Protein AF-A0A9D6F5F8-F1 (afdb_monomer_lite)

pLDDT: mean 72.12, std 18.31, range [39.22, 97.0]

Secondary structure (DSSP, 8-state):
----PPP-PPP-PPPS--PPPPPP-PPPPPP-------PPPPP------SSSHHHHHHHHHHHHHHHHHHHHHHHHHHHHHH---TTSSTTTTT-SEEEEE-TTT--EEEEE-HHHHS-SSTTS-----EEE-TTT--EEESSSSSSS--

Radius of gyration: 39.46 Å; chains: 1; bounding box: 65×54×98 Å

Sequence (150 aa):
MAEENPPVAAGVHPDPATAVKAEGMKTPPIPLEPAQVKSPPAPVIGDKKDAETKDTFRELIETVVFVVVLVLMLKTFLAEAFVIPTGSMATTLLGYHHKKVCEQCGRRNLINASEEAEPRNPNARQEVGRWQCENCQYVNEMFKGKGPPR

Foldseek 3Di:
DDDDDDDDDDDDDDDPDDDDDDDDDDDDDDDDDDDDDDDDDDDDDDDDDDPPVVVVVVVVVVVVVVVVVVVVVVVVVVVPVPPPVVPDCPVVVLADWDWDADPPPRDTDTGDFNCQVVPPDPVDRDGDQWDADPPPRDIDGPDDDDDDDD

Structure (mmCIF, N/CA/C/O backbone):
data_AF-A0A9D6F5F8-F1
#
_entry.id   AF-A0A9D6F5F8-F1
#
loop_
_atom_site.group_PDB
_atom_site.id
_atom_site.type_symbol
_atom_site.label_atom_id
_atom_site.label_alt_id
_atom_site.label_comp_id
_atom_site.label_asym_id
_atom_site.label_entity_id
_atom_site.label_seq_id
_atom_site.pdbx_PDB_ins_code
_atom_site.Cartn_x
_atom_site.Cartn_y
_atom_site.Cartn_z
_atom_site.occupancy
_atom_site.B_iso_or_equiv
_atom_site.auth_seq_id
_atom_site.auth_comp_id
_atom_site.auth_asym_id
_atom_site.auth_atom_id
_atom_site.pdbx_PDB_model_num
ATOM 1 N N . MET A 1 1 ? -17.067 28.740 14.042 1.00 44.69 1 MET A N 1
ATOM 2 C CA . MET A 1 1 ? -16.786 29.927 13.211 1.00 44.69 1 MET A CA 1
ATOM 3 C C . MET A 1 1 ? -16.593 29.397 11.811 1.00 44.69 1 MET A C 1
ATOM 5 O O . MET A 1 1 ? -15.840 28.445 11.658 1.00 44.69 1 MET A O 1
ATOM 9 N N . ALA A 1 2 ? -17.445 29.855 10.900 1.00 47.06 2 ALA A N 1
ATOM 10 C CA . ALA A 1 2 ? -17.680 29.257 9.596 1.00 47.06 2 ALA A CA 1
ATOM 11 C C . ALA A 1 2 ? -16.470 29.386 8.663 1.00 47.06 2 ALA A C 1
ATOM 13 O O . ALA A 1 2 ? -15.676 30.316 8.769 1.00 47.06 2 ALA A O 1
ATOM 14 N N . GLU A 1 3 ? -16.379 28.396 7.788 1.00 49.00 3 GLU A N 1
ATOM 15 C CA . GLU A 1 3 ? -15.440 28.238 6.691 1.00 49.00 3 GLU A CA 1
ATOM 16 C C . GLU A 1 3 ? -15.906 29.095 5.508 1.00 49.00 3 GLU A C 1
ATOM 18 O O . GLU A 1 3 ? -17.038 28.943 5.052 1.00 49.00 3 GLU A O 1
ATOM 23 N N . GLU A 1 4 ? -15.055 29.995 5.016 1.00 50.28 4 GLU A N 1
ATOM 24 C CA . GLU A 1 4 ? -15.300 30.734 3.775 1.00 50.28 4 GLU A CA 1
ATOM 25 C C . GLU A 1 4 ? -14.077 30.581 2.864 1.00 50.28 4 GLU A C 1
ATOM 27 O O . GLU A 1 4 ? -13.005 31.133 3.106 1.00 50.28 4 GLU A O 1
ATOM 32 N N . ASN A 1 5 ? -14.243 29.757 1.830 1.00 61.44 5 ASN A N 1
ATOM 33 C CA . ASN A 1 5 ? -13.284 29.528 0.755 1.00 61.44 5 ASN A CA 1
ATOM 34 C C . ASN A 1 5 ? -13.609 30.507 -0.397 1.00 61.44 5 ASN A C 1
ATOM 36 O O . ASN A 1 5 ? -14.787 30.625 -0.751 1.00 61.44 5 ASN A O 1
ATOM 40 N N . PRO A 1 6 ? -12.636 31.241 -0.971 1.00 65.56 6 PRO A N 1
ATOM 41 C CA . PRO A 1 6 ? -12.910 32.230 -2.014 1.00 65.56 6 PRO A CA 1
ATOM 42 C C . PRO A 1 6 ? -13.359 31.614 -3.359 1.00 65.56 6 PRO A C 1
ATOM 44 O O . PRO A 1 6 ? -13.054 30.459 -3.660 1.00 65.56 6 PRO A O 1
ATOM 47 N N . PRO A 1 7 ? -14.084 32.387 -4.194 1.00 55.91 7 PRO A N 1
ATOM 48 C CA . PRO A 1 7 ? -14.747 31.882 -5.393 1.00 55.91 7 PRO A CA 1
ATOM 49 C C . PRO A 1 7 ? -13.775 31.547 -6.533 1.00 55.91 7 PRO A C 1
ATOM 51 O O . PRO A 1 7 ? -12.938 32.354 -6.936 1.00 55.91 7 PRO A O 1
ATOM 54 N N . VAL A 1 8 ? -13.966 30.360 -7.108 1.00 54.34 8 VAL A N 1
ATOM 55 C CA . VAL A 1 8 ? -13.381 29.917 -8.380 1.00 54.34 8 VAL A CA 1
ATOM 56 C C . VAL A 1 8 ? -13.993 30.723 -9.530 1.00 54.34 8 VAL A C 1
ATOM 58 O O . VAL A 1 8 ? -15.186 30.613 -9.813 1.00 54.34 8 VAL A O 1
ATOM 61 N N . ALA A 1 9 ? -13.176 31.552 -10.182 1.00 44.34 9 ALA A N 1
ATOM 62 C CA . ALA A 1 9 ? -13.569 32.328 -11.352 1.00 44.34 9 ALA A CA 1
ATOM 63 C C . ALA A 1 9 ? -13.711 31.432 -12.595 1.00 44.34 9 ALA A C 1
ATOM 65 O O . ALA A 1 9 ? -12.853 30.601 -12.896 1.00 44.34 9 ALA A O 1
ATOM 66 N N . ALA A 1 10 ? -14.827 31.627 -13.297 1.00 46.28 10 ALA A N 1
ATOM 67 C CA . ALA A 1 10 ? -15.200 30.950 -14.528 1.00 46.28 10 ALA A CA 1
ATOM 68 C C . ALA A 1 10 ? -14.370 31.432 -15.734 1.00 46.28 10 ALA A C 1
ATOM 70 O O . ALA A 1 10 ? -13.718 32.473 -15.693 1.00 46.28 10 ALA A O 1
ATOM 71 N N . GLY A 1 11 ? -14.391 30.624 -16.795 1.00 41.00 11 GLY A N 1
ATOM 72 C CA . GLY A 1 11 ? -13.443 30.653 -17.904 1.00 41.00 11 GLY A CA 1
ATOM 73 C C . GLY A 1 11 ? -13.443 31.904 -18.783 1.00 41.00 11 GLY A C 1
ATOM 74 O O . GLY A 1 11 ? -14.427 32.628 -18.901 1.00 41.00 11 GLY A O 1
ATOM 75 N N . VAL A 1 12 ? -12.319 32.076 -19.478 1.00 46.44 12 VAL A N 1
ATOM 76 C CA . VAL A 1 12 ? -12.178 32.962 -20.634 1.00 46.44 12 VAL A CA 1
ATOM 77 C C . VAL A 1 12 ? -11.632 32.116 -21.783 1.00 46.44 12 VAL A C 1
ATOM 79 O O . VAL A 1 12 ? -10.487 31.669 -21.753 1.00 46.44 12 VAL A O 1
ATOM 82 N N . HIS A 1 13 ? -12.480 31.860 -22.776 1.00 50.88 13 HIS A N 1
ATOM 83 C CA . HIS A 1 13 ? -12.057 31.378 -24.088 1.00 50.88 13 HIS A CA 1
ATOM 84 C C . HIS A 1 13 ? -11.542 32.586 -24.891 1.00 50.88 13 HIS A C 1
ATOM 86 O O . HIS A 1 13 ? -12.219 33.612 -24.890 1.00 50.88 13 HIS A O 1
ATOM 92 N N . PRO A 1 14 ? -10.379 32.517 -25.561 1.00 51.91 14 PRO A N 1
ATOM 93 C CA . PRO A 1 14 ? -9.926 33.610 -26.417 1.00 51.91 14 PRO A CA 1
ATOM 94 C C . PRO A 1 14 ? -10.632 33.599 -27.785 1.00 51.91 14 PRO A C 1
ATOM 96 O O . PRO A 1 14 ? -10.671 32.573 -28.468 1.00 51.91 14 PRO A O 1
ATOM 99 N N . ASP A 1 15 ? -11.162 34.762 -28.174 1.00 47.41 15 ASP A N 1
ATOM 100 C CA . ASP A 1 15 ? -11.780 35.049 -29.474 1.00 47.41 15 ASP A CA 1
ATOM 101 C C . ASP A 1 15 ? -10.784 34.939 -30.654 1.00 47.41 15 ASP A C 1
ATOM 103 O O . ASP A 1 15 ? -9.642 35.404 -30.554 1.00 47.41 15 ASP A O 1
ATOM 107 N N . PRO A 1 16 ? -11.198 34.398 -31.818 1.00 48.75 16 PRO A N 1
ATOM 108 C CA . PRO A 1 16 ? -10.370 34.303 -33.016 1.00 48.75 16 PRO A CA 1
ATOM 109 C C . PRO A 1 16 ? -10.525 35.553 -33.897 1.00 48.75 16 PRO A C 1
ATOM 111 O O . PRO A 1 16 ? -11.192 35.516 -34.929 1.00 48.75 16 PRO A O 1
ATOM 114 N N . ALA A 1 17 ? -9.926 36.681 -33.514 1.00 51.03 17 ALA A N 1
ATOM 115 C CA . ALA A 1 17 ? -9.968 37.881 -34.356 1.00 51.03 17 ALA A CA 1
ATOM 116 C C . ALA A 1 17 ? -8.791 38.841 -34.132 1.00 51.03 17 ALA A C 1
ATOM 118 O O . ALA A 1 17 ? -8.993 40.017 -33.845 1.00 51.03 17 ALA A O 1
ATOM 119 N N . THR A 1 18 ? -7.556 38.379 -34.349 1.00 44.50 18 THR A N 1
ATOM 120 C CA . THR A 1 18 ? -6.441 39.313 -34.582 1.00 44.50 18 THR A CA 1
ATOM 121 C C . THR A 1 18 ? -5.524 38.787 -35.679 1.00 44.50 18 THR A C 1
ATOM 123 O O . THR A 1 18 ? -4.607 38.003 -35.450 1.00 44.50 18 THR A O 1
ATOM 126 N N . ALA A 1 19 ? -5.807 39.217 -36.908 1.00 46.69 19 ALA A N 1
ATOM 127 C CA . ALA A 1 19 ? -4.945 39.022 -38.062 1.00 46.69 19 ALA A CA 1
ATOM 128 C C . ALA A 1 19 ? -3.652 39.837 -37.885 1.00 46.69 19 ALA A C 1
ATOM 130 O O . ALA A 1 19 ? -3.689 41.066 -37.809 1.00 46.69 19 ALA A O 1
ATOM 131 N N . VAL A 1 20 ? -2.506 39.156 -37.828 1.00 49.66 20 VAL A N 1
ATOM 132 C CA . VAL A 1 20 ? -1.184 39.794 -37.843 1.00 49.66 20 VAL A CA 1
ATOM 133 C C . VAL A 1 20 ? -0.785 40.068 -39.294 1.00 49.66 20 VAL A C 1
ATOM 135 O O . VAL A 1 20 ? -0.771 39.177 -40.142 1.00 49.66 20 VAL A O 1
ATOM 138 N N . LYS A 1 21 ? -0.490 41.337 -39.570 1.00 39.22 21 LYS A N 1
ATOM 139 C CA . LYS A 1 21 ? -0.074 41.894 -40.859 1.00 39.22 21 LYS A CA 1
ATOM 140 C C . LYS A 1 21 ? 1.377 41.489 -41.158 1.00 39.22 21 LYS A C 1
ATOM 142 O O . LYS A 1 21 ? 2.258 41.726 -40.341 1.00 39.22 21 LYS A O 1
ATOM 147 N N . ALA A 1 22 ? 1.618 40.881 -42.319 1.00 46.25 22 ALA A N 1
ATOM 148 C CA . ALA A 1 22 ? 2.952 40.496 -42.777 1.00 46.25 22 ALA A CA 1
ATOM 149 C C . ALA A 1 22 ? 3.718 41.717 -43.314 1.00 46.25 22 ALA A C 1
ATOM 151 O O . ALA A 1 22 ? 3.315 42.321 -44.310 1.00 46.25 22 ALA A O 1
ATOM 152 N N . GLU A 1 23 ? 4.826 42.071 -42.666 1.00 45.62 23 GLU A N 1
ATOM 153 C CA . GLU A 1 23 ? 5.777 43.074 -43.151 1.00 45.62 23 GLU A CA 1
ATOM 154 C C . GLU A 1 23 ? 6.969 42.373 -43.821 1.00 45.62 23 GLU A C 1
ATOM 156 O O . GLU A 1 23 ? 7.507 41.386 -43.321 1.00 45.62 23 GLU A O 1
ATOM 161 N N . GLY A 1 24 ? 7.309 42.843 -45.023 1.00 42.31 24 GLY A N 1
ATOM 162 C CA . GLY A 1 24 ? 8.161 42.151 -45.986 1.00 42.31 24 GLY A CA 1
ATOM 163 C C . GLY A 1 24 ? 9.634 42.041 -45.590 1.00 42.31 24 GLY A C 1
ATOM 164 O O . GLY A 1 24 ? 10.293 43.025 -45.254 1.00 42.31 24 GLY A O 1
ATOM 165 N N . MET A 1 25 ? 10.170 40.831 -45.743 1.00 44.44 25 MET A N 1
ATOM 166 C CA . MET A 1 25 ? 11.593 40.525 -45.636 1.00 44.44 25 MET A CA 1
ATOM 167 C C . MET A 1 25 ? 12.291 40.883 -46.956 1.00 44.44 25 MET A C 1
ATOM 169 O O . MET A 1 25 ? 12.087 40.235 -47.983 1.00 44.44 25 MET A O 1
ATOM 173 N N . LYS A 1 26 ? 13.110 41.937 -46.953 1.00 51.78 26 LYS A N 1
ATOM 174 C CA . LYS A 1 26 ? 13.936 42.322 -48.107 1.00 51.78 26 LYS A CA 1
ATOM 175 C C . LYS A 1 26 ? 15.065 41.300 -48.279 1.00 51.78 26 LYS A C 1
ATOM 177 O O . LYS A 1 26 ? 15.857 41.093 -47.366 1.00 51.78 26 LYS A O 1
ATOM 182 N N . THR A 1 27 ? 15.127 40.659 -49.443 1.00 56.81 27 THR A N 1
ATOM 183 C CA . THR A 1 27 ? 16.175 39.690 -49.807 1.00 56.81 27 THR A CA 1
ATOM 184 C C . THR A 1 27 ? 17.421 40.432 -50.320 1.00 56.81 27 THR A C 1
ATOM 186 O O . THR A 1 27 ? 17.262 41.330 -51.148 1.00 56.81 27 THR A O 1
ATOM 189 N N . PRO A 1 28 ? 18.649 40.109 -49.876 1.00 63.44 28 PRO A N 1
ATOM 190 C CA . PRO A 1 28 ? 19.866 40.625 -50.505 1.00 63.44 28 PRO A CA 1
ATOM 191 C C . PRO A 1 28 ? 20.156 39.901 -51.839 1.00 63.44 28 PRO A C 1
ATOM 193 O O . PRO A 1 28 ? 19.826 38.721 -51.974 1.00 63.44 28 PRO A O 1
ATOM 196 N N . PRO A 1 29 ? 20.760 40.571 -52.840 1.00 62.44 29 PRO A N 1
ATOM 197 C CA . PRO A 1 29 ? 21.005 39.974 -54.149 1.00 62.44 29 PRO A CA 1
ATOM 198 C C . PRO A 1 29 ? 22.155 38.962 -54.086 1.00 62.44 29 PRO A C 1
ATOM 200 O O . PRO A 1 29 ? 23.213 39.240 -53.528 1.00 62.44 29 PRO A O 1
ATOM 203 N N . ILE A 1 30 ? 21.946 37.794 -54.691 1.00 61.69 30 ILE A N 1
ATOM 204 C CA . ILE A 1 30 ? 22.969 36.762 -54.894 1.00 61.69 30 ILE A CA 1
ATOM 205 C C . ILE A 1 30 ? 23.797 37.159 -56.130 1.00 61.69 30 ILE A C 1
ATOM 207 O O . ILE A 1 30 ? 23.209 37.312 -57.205 1.00 61.69 30 ILE A O 1
ATOM 211 N N . PRO A 1 31 ? 25.131 37.320 -56.040 1.00 51.34 31 PRO A N 1
ATOM 212 C CA . PRO A 1 31 ? 25.977 37.451 -57.223 1.00 51.34 31 PRO A CA 1
ATOM 213 C C . PRO A 1 31 ? 26.005 36.131 -58.009 1.00 51.34 31 PRO A C 1
ATOM 215 O O . PRO A 1 31 ? 26.412 35.092 -57.493 1.00 51.34 31 PRO A O 1
ATOM 218 N N . LEU A 1 32 ? 25.543 36.165 -59.259 1.00 60.78 32 LEU A N 1
ATOM 219 C CA . LEU A 1 32 ? 25.658 35.059 -60.209 1.00 60.78 32 LEU A CA 1
ATOM 220 C C . LEU A 1 32 ? 27.042 35.116 -60.873 1.00 60.78 32 LEU A C 1
ATOM 222 O O . LEU A 1 32 ? 27.210 35.768 -61.901 1.00 60.78 32 LEU A O 1
ATOM 226 N N . GLU A 1 33 ? 28.032 34.435 -60.298 1.00 57.75 33 GLU A N 1
ATOM 227 C CA . GLU A 1 33 ? 29.267 34.082 -61.012 1.00 57.75 33 GLU A CA 1
ATOM 228 C C . GLU A 1 33 ? 29.099 32.712 -61.698 1.00 57.75 33 GLU A C 1
ATOM 230 O O . GLU A 1 33 ? 28.681 31.748 -61.049 1.00 57.75 33 GLU A O 1
ATOM 235 N N . PRO A 1 34 ? 29.416 32.571 -63.000 1.00 50.44 34 PRO A N 1
ATOM 236 C CA . PRO A 1 34 ? 29.382 31.277 -63.667 1.00 50.44 34 PRO A CA 1
ATOM 237 C C . PRO A 1 34 ? 30.624 30.463 -63.280 1.00 50.44 34 PRO A C 1
ATOM 239 O O . PRO A 1 34 ? 31.719 30.669 -63.807 1.00 50.44 34 PRO A O 1
ATOM 242 N N . ALA A 1 35 ? 30.448 29.506 -62.367 1.00 51.25 35 ALA A N 1
ATOM 243 C CA . ALA A 1 35 ? 31.457 28.498 -62.070 1.00 51.25 35 ALA A CA 1
ATOM 244 C C . ALA A 1 35 ? 31.689 27.614 -63.308 1.00 51.25 35 ALA A C 1
ATOM 246 O O . ALA A 1 35 ? 30.825 26.862 -63.757 1.00 51.25 35 ALA A O 1
ATOM 247 N N . GLN A 1 36 ? 32.883 27.747 -63.874 1.00 54.88 36 GLN A N 1
ATOM 248 C CA . GLN A 1 36 ? 33.390 26.995 -65.012 1.00 54.88 36 GLN A CA 1
ATOM 249 C C . GLN A 1 36 ? 33.483 25.500 -64.659 1.00 54.88 36 GLN A C 1
ATOM 251 O O . GLN A 1 36 ? 34.235 25.112 -63.764 1.00 54.88 36 GLN A O 1
ATOM 256 N N . VAL A 1 37 ? 32.747 24.653 -65.381 1.00 45.94 37 VAL A N 1
ATOM 257 C CA . VAL A 1 37 ? 32.831 23.190 -65.270 1.00 45.94 37 VAL A CA 1
ATOM 258 C C . VAL A 1 37 ? 34.128 22.720 -65.933 1.00 45.94 37 VAL A C 1
ATOM 260 O O . VAL A 1 37 ? 34.232 22.689 -67.157 1.00 45.94 37 VAL A O 1
ATOM 263 N N . LYS A 1 38 ? 35.127 22.340 -65.132 1.00 50.62 38 LYS A N 1
ATOM 264 C CA . LYS A 1 38 ? 36.248 21.510 -65.597 1.00 50.62 38 LYS A CA 1
ATOM 265 C C . LYS A 1 38 ? 35.897 20.050 -65.326 1.00 50.62 38 LYS A C 1
ATOM 267 O O . LYS A 1 38 ? 35.755 19.650 -64.175 1.00 50.62 38 LYS A O 1
ATOM 272 N N . SER A 1 39 ? 35.724 19.278 -66.394 1.00 56.56 39 SER A N 1
ATOM 273 C CA . SER A 1 39 ? 35.429 17.843 -66.346 1.00 56.56 39 SER A CA 1
ATOM 274 C C . SER A 1 39 ? 36.540 17.049 -65.629 1.00 56.56 39 SER A C 1
ATOM 276 O O . SER A 1 39 ? 37.716 17.357 -65.841 1.00 56.56 39 SER A O 1
ATOM 278 N N . PRO A 1 40 ? 36.220 16.009 -64.833 1.00 66.62 40 PRO A N 1
ATOM 279 C CA . PRO A 1 40 ? 37.222 15.113 -64.248 1.00 66.62 40 PRO A CA 1
ATOM 280 C C . PRO A 1 40 ? 37.766 14.100 -65.276 1.00 66.62 40 PRO A C 1
ATOM 282 O O . PRO A 1 40 ? 37.004 13.660 -66.142 1.00 66.62 40 PRO A O 1
ATOM 285 N N . PRO A 1 41 ? 39.038 13.661 -65.182 1.00 56.50 41 PRO A N 1
ATOM 286 C CA . PRO A 1 41 ? 39.520 12.506 -65.932 1.00 56.50 41 PRO A CA 1
ATOM 287 C C . PRO A 1 41 ? 38.978 11.193 -65.335 1.00 56.50 41 PRO A C 1
ATOM 289 O O . PRO A 1 41 ? 38.780 11.071 -64.127 1.00 56.50 41 PRO A O 1
ATOM 292 N N . ALA A 1 42 ? 38.722 10.223 -66.215 1.00 63.94 42 ALA A N 1
ATOM 293 C CA . ALA A 1 42 ? 38.136 8.914 -65.922 1.00 63.94 42 ALA A CA 1
ATOM 294 C C . ALA A 1 42 ? 38.965 8.063 -64.929 1.00 63.94 42 ALA A C 1
ATOM 296 O O . ALA A 1 42 ? 40.192 8.185 -64.896 1.00 63.94 42 ALA A O 1
ATOM 297 N N . PRO A 1 43 ? 38.329 7.158 -64.155 1.00 59.97 43 PRO A N 1
ATOM 298 C CA . PRO A 1 43 ? 39.030 6.288 -63.221 1.00 59.97 43 PRO A CA 1
ATOM 299 C C . PRO A 1 43 ? 39.696 5.116 -63.956 1.00 59.97 43 PRO A C 1
ATOM 301 O O . PRO A 1 43 ? 39.051 4.372 -64.694 1.00 59.97 43 PRO A O 1
ATOM 304 N N . VAL A 1 44 ? 40.993 4.928 -63.717 1.00 55.03 44 VAL A N 1
ATOM 305 C CA . VAL A 1 44 ? 41.707 3.682 -64.021 1.00 55.03 44 VAL A CA 1
ATOM 306 C C . VAL A 1 44 ? 41.308 2.626 -62.990 1.00 55.03 44 VAL A C 1
ATOM 308 O O . VAL A 1 44 ? 41.571 2.776 -61.799 1.00 55.03 44 VAL A O 1
ATOM 311 N N . ILE A 1 45 ? 40.645 1.569 -63.460 1.00 56.91 45 ILE A N 1
ATOM 312 C CA . ILE A 1 45 ? 40.269 0.399 -62.663 1.00 56.91 45 ILE A CA 1
ATOM 313 C C . ILE A 1 45 ? 41.527 -0.448 -62.450 1.00 56.91 45 ILE A C 1
ATOM 315 O O . ILE A 1 45 ? 42.109 -0.955 -63.407 1.00 56.91 45 ILE A O 1
ATOM 319 N N . GLY A 1 46 ? 41.948 -0.574 -61.193 1.00 51.41 46 GLY A N 1
ATOM 320 C CA . GLY A 1 46 ? 42.957 -1.530 -60.752 1.00 51.41 46 GLY A CA 1
ATOM 321 C C . GLY A 1 46 ? 42.327 -2.529 -59.788 1.00 51.41 46 GLY A C 1
ATOM 322 O O . GLY A 1 46 ? 41.943 -2.163 -58.680 1.00 51.41 46 GLY A O 1
ATOM 323 N N . ASP A 1 47 ? 42.224 -3.786 -60.213 1.00 57.69 47 ASP A N 1
ATOM 324 C CA . ASP A 1 47 ? 41.798 -4.918 -59.394 1.00 57.69 47 ASP A CA 1
ATOM 325 C C . ASP A 1 47 ? 42.845 -5.271 -58.327 1.00 57.69 47 ASP A C 1
ATOM 327 O O . ASP A 1 47 ? 43.942 -5.720 -58.663 1.00 57.69 47 ASP A O 1
ATOM 331 N N . LYS A 1 48 ? 42.479 -5.136 -57.042 1.00 54.50 48 LYS A N 1
ATOM 332 C CA . LYS A 1 48 ? 43.018 -5.916 -55.907 1.00 54.50 48 LYS A CA 1
ATOM 333 C C . LYS A 1 48 ? 41.929 -6.140 -54.841 1.00 54.50 48 LYS A C 1
ATOM 335 O O . LYS A 1 48 ? 41.829 -5.408 -53.865 1.00 54.50 48 LYS A O 1
ATOM 340 N N . LYS A 1 49 ? 41.114 -7.173 -55.049 1.00 58.12 49 LYS A N 1
ATOM 341 C CA . LYS A 1 49 ? 40.340 -7.917 -54.030 1.00 58.12 49 LYS A CA 1
ATOM 342 C C . LYS A 1 49 ? 41.332 -8.895 -53.352 1.00 58.12 49 LYS A C 1
ATOM 344 O O . LYS A 1 49 ? 42.197 -9.407 -54.049 1.00 58.12 49 LYS A O 1
ATOM 349 N N . ASP A 1 50 ? 41.461 -9.105 -52.036 1.00 57.03 50 ASP A N 1
ATOM 350 C CA . ASP A 1 50 ? 40.463 -9.487 -51.020 1.00 57.03 50 ASP A CA 1
ATOM 351 C C . ASP A 1 50 ? 40.969 -9.277 -49.557 1.00 57.03 50 ASP A C 1
ATOM 353 O O . ASP A 1 50 ? 40.548 -9.983 -48.637 1.00 57.03 50 ASP A O 1
ATOM 357 N N . ALA A 1 51 ? 41.914 -8.363 -49.301 1.00 57.22 51 ALA A N 1
ATOM 358 C CA . ALA A 1 51 ? 42.537 -8.229 -47.969 1.00 57.22 51 ALA A CA 1
ATOM 359 C C . ALA A 1 51 ? 41.890 -7.175 -47.047 1.00 57.22 51 ALA A C 1
ATOM 361 O O . ALA A 1 51 ? 41.996 -7.298 -45.836 1.00 57.22 51 ALA A O 1
ATOM 362 N N . GLU A 1 52 ? 41.183 -6.182 -47.590 1.00 60.66 52 GLU A N 1
ATOM 363 C CA . GLU A 1 52 ? 40.699 -5.022 -46.816 1.00 60.66 52 GLU A CA 1
ATOM 364 C C . GLU A 1 52 ? 39.310 -5.248 -46.181 1.00 60.66 52 GLU A C 1
ATOM 366 O O . GLU A 1 52 ? 38.999 -4.731 -45.114 1.00 60.66 52 GLU A O 1
ATOM 371 N N . THR A 1 53 ? 38.467 -6.097 -46.782 1.00 62.78 53 THR A N 1
ATOM 372 C CA . THR A 1 53 ? 37.063 -6.272 -46.356 1.00 62.78 53 THR A CA 1
ATOM 373 C C . THR A 1 53 ? 36.901 -7.086 -45.065 1.00 62.78 53 THR A C 1
ATOM 375 O O . THR A 1 53 ? 35.917 -6.915 -44.346 1.00 62.78 53 THR A O 1
ATOM 378 N N . LYS A 1 54 ? 37.843 -7.991 -44.755 1.00 66.38 54 LYS A N 1
ATOM 379 C CA . LYS A 1 54 ? 37.769 -8.841 -43.550 1.00 66.38 54 LYS A CA 1
ATOM 380 C C . LYS A 1 54 ? 38.012 -8.044 -42.271 1.00 66.38 54 LYS A C 1
ATOM 382 O O . LYS A 1 54 ? 37.337 -8.303 -41.275 1.00 66.38 54 LYS A O 1
ATOM 387 N N . ASP A 1 55 ? 38.919 -7.072 -42.323 1.00 78.44 55 ASP A N 1
ATOM 388 C CA . ASP A 1 55 ? 39.236 -6.221 -41.177 1.00 78.44 55 ASP A CA 1
ATOM 389 C C . ASP A 1 55 ? 38.066 -5.280 -40.871 1.00 78.44 55 ASP A C 1
ATOM 391 O O . ASP A 1 55 ? 37.581 -5.264 -39.740 1.00 78.44 55 ASP A O 1
ATOM 395 N N . THR A 1 56 ? 37.469 -4.656 -41.894 1.00 85.12 56 THR A N 1
ATOM 396 C CA . THR A 1 56 ? 36.246 -3.848 -41.729 1.00 85.12 56 THR A CA 1
ATOM 397 C C . THR A 1 56 ? 35.077 -4.656 -41.156 1.00 85.12 56 THR A C 1
ATOM 399 O O . THR A 1 56 ? 34.318 -4.162 -40.324 1.00 85.12 56 THR A O 1
ATOM 402 N N . PHE A 1 57 ? 34.908 -5.917 -41.571 1.00 91.88 57 PHE A N 1
ATOM 403 C CA . PHE A 1 57 ? 33.831 -6.765 -41.054 1.00 91.88 57 PHE A CA 1
ATOM 404 C C . PHE A 1 57 ? 34.036 -7.131 -39.576 1.00 91.88 57 PHE A C 1
ATOM 406 O O . PHE A 1 57 ? 33.076 -7.156 -38.805 1.00 91.88 57 PHE A O 1
ATOM 413 N N . ARG A 1 58 ? 35.284 -7.379 -39.159 1.00 89.56 58 ARG A N 1
ATOM 414 C CA . ARG A 1 58 ? 35.626 -7.658 -37.759 1.00 89.56 58 ARG A CA 1
ATOM 415 C C . ARG A 1 58 ? 35.415 -6.432 -36.870 1.00 89.56 58 ARG A C 1
ATOM 417 O O . ARG A 1 58 ? 34.827 -6.570 -35.800 1.00 89.56 58 ARG A O 1
ATOM 424 N N . GLU A 1 59 ? 35.826 -5.256 -37.331 1.00 91.75 59 GLU A N 1
ATOM 425 C CA . GLU A 1 59 ? 35.610 -3.980 -36.637 1.00 91.75 59 GLU A CA 1
ATOM 426 C C . GLU A 1 59 ? 34.115 -3.649 -36.497 1.00 91.75 59 GLU A C 1
ATOM 428 O O . GLU A 1 59 ? 33.653 -3.207 -35.441 1.00 91.75 59 GLU A O 1
ATOM 433 N N . LEU A 1 60 ? 33.318 -3.927 -37.533 1.00 95.56 60 LEU A N 1
ATOM 434 C CA . LEU A 1 60 ? 31.866 -3.766 -37.477 1.00 95.56 60 LEU A CA 1
ATOM 435 C C . LEU A 1 60 ? 31.237 -4.706 -36.439 1.00 95.56 60 LEU A C 1
ATOM 437 O O . LEU A 1 60 ? 30.390 -4.287 -35.657 1.00 95.56 60 LEU A O 1
ATOM 441 N N . ILE A 1 61 ? 31.667 -5.968 -36.383 1.00 96.12 61 ILE A N 1
ATOM 442 C CA . ILE A 1 61 ? 31.176 -6.899 -35.360 1.00 96.12 61 ILE A CA 1
ATOM 443 C C . ILE A 1 61 ? 31.558 -6.414 -33.959 1.00 96.12 61 ILE A C 1
ATOM 445 O O . ILE A 1 61 ? 30.715 -6.427 -33.066 1.00 96.12 61 ILE A O 1
ATOM 449 N N . GLU A 1 62 ? 32.794 -5.964 -33.759 1.00 94.12 62 GLU A N 1
ATOM 450 C CA . GLU A 1 62 ? 33.268 -5.478 -32.462 1.00 94.12 62 GLU A CA 1
ATOM 451 C C . GLU A 1 62 ? 32.470 -4.258 -31.980 1.00 94.12 62 GLU A C 1
ATOM 453 O O . GLU A 1 62 ? 31.998 -4.232 -30.840 1.00 94.12 62 GLU A O 1
ATOM 458 N N . THR A 1 63 ? 32.225 -3.291 -32.867 1.00 96.19 63 THR A N 1
ATOM 459 C CA . THR A 1 63 ? 31.395 -2.118 -32.555 1.00 96.19 63 THR A CA 1
ATOM 460 C C . THR A 1 63 ? 29.942 -2.498 -32.267 1.00 96.19 63 THR A C 1
ATOM 462 O O . THR A 1 63 ? 29.369 -2.006 -31.294 1.00 96.19 63 THR A O 1
ATOM 465 N N . VAL A 1 64 ? 29.348 -3.420 -33.034 1.00 96.94 64 VAL A N 1
ATOM 466 C CA . VAL A 1 64 ? 27.991 -3.933 -32.775 1.00 96.94 64 VAL A CA 1
ATOM 467 C C . VAL A 1 64 ? 27.916 -4.619 -31.410 1.00 96.94 64 VAL A C 1
ATOM 469 O O . VAL A 1 64 ? 27.000 -4.336 -30.639 1.00 96.94 64 VAL A O 1
ATOM 472 N N . VAL A 1 65 ? 28.881 -5.481 -31.077 1.00 97.00 65 VAL A N 1
ATOM 473 C CA . VAL A 1 65 ? 28.935 -6.170 -29.779 1.00 97.00 65 VAL A CA 1
ATOM 474 C C . VAL A 1 65 ? 29.042 -5.161 -28.637 1.00 97.00 65 VAL A C 1
ATOM 476 O O . VAL A 1 65 ? 28.290 -5.262 -27.667 1.00 97.00 65 VAL A O 1
ATOM 479 N N . PHE A 1 66 ? 29.910 -4.154 -28.763 1.00 96.44 66 PHE A N 1
ATOM 480 C CA . PHE A 1 66 ? 30.066 -3.110 -27.751 1.00 96.44 66 PHE A CA 1
ATOM 481 C C . PHE A 1 66 ? 28.768 -2.321 -27.534 1.00 96.44 66 PHE A C 1
ATOM 483 O O . PHE A 1 66 ? 28.324 -2.154 -26.397 1.00 96.44 66 PHE A O 1
ATOM 490 N N . VAL A 1 67 ? 28.106 -1.905 -28.618 1.00 97.00 67 VAL A N 1
ATOM 491 C CA . VAL A 1 67 ? 26.820 -1.196 -28.550 1.00 97.00 67 VAL A CA 1
ATOM 492 C C . VAL A 1 67 ? 25.742 -2.067 -27.903 1.00 97.00 67 VAL A C 1
ATOM 494 O O . VAL A 1 67 ? 25.013 -1.583 -27.040 1.00 97.00 67 VAL A O 1
ATOM 497 N N . VAL A 1 68 ? 25.651 -3.352 -28.258 1.00 96.38 68 VAL A N 1
ATOM 498 C CA . VAL A 1 68 ? 24.670 -4.275 -27.665 1.00 96.38 68 VAL A CA 1
ATOM 499 C C . VAL A 1 68 ? 24.902 -4.435 -26.165 1.00 96.38 68 VAL A C 1
ATOM 501 O O . VAL A 1 68 ? 23.946 -4.326 -25.401 1.00 96.38 68 VAL A O 1
ATOM 504 N N . VAL A 1 69 ? 26.145 -4.636 -25.718 1.00 95.25 69 VAL A N 1
ATOM 505 C CA . VAL A 1 69 ? 26.465 -4.750 -24.285 1.00 95.25 69 VAL A CA 1
ATOM 506 C C . VAL A 1 69 ? 26.100 -3.465 -23.539 1.00 95.25 69 VAL A C 1
ATOM 508 O O . VAL A 1 69 ? 25.433 -3.539 -22.508 1.00 95.25 69 VAL A O 1
ATOM 511 N N . LEU A 1 70 ? 26.455 -2.291 -24.073 1.00 94.06 70 LEU A N 1
ATOM 512 C CA . LEU A 1 70 ? 26.093 -1.003 -23.470 1.00 94.06 70 LEU A CA 1
ATOM 513 C C . LEU A 1 70 ? 24.576 -0.810 -23.370 1.00 94.06 70 LEU A C 1
ATOM 515 O O . LEU A 1 70 ? 24.076 -0.393 -22.326 1.00 94.06 70 LEU A O 1
ATOM 519 N N . VAL A 1 71 ? 23.833 -1.139 -24.431 1.00 93.12 71 VAL A N 1
ATOM 520 C CA . VAL A 1 71 ? 22.366 -1.060 -24.440 1.00 93.12 71 VAL A CA 1
ATOM 521 C C . VAL A 1 71 ? 21.764 -2.040 -23.439 1.00 93.12 71 VAL A C 1
ATOM 523 O O . VAL A 1 71 ? 20.820 -1.673 -22.747 1.00 93.12 71 VAL A O 1
ATOM 526 N N . LEU A 1 72 ? 22.295 -3.260 -23.323 1.00 90.38 72 LEU A N 1
ATOM 527 C CA . LEU A 1 72 ? 21.820 -4.242 -22.350 1.00 90.38 72 LEU A CA 1
ATOM 528 C C . LEU A 1 72 ? 22.069 -3.778 -20.915 1.00 90.38 72 LEU A C 1
ATOM 530 O O . LEU A 1 72 ? 21.134 -3.827 -20.124 1.00 90.38 72 LEU A O 1
ATOM 534 N N . MET A 1 73 ? 23.260 -3.258 -20.599 1.00 89.00 73 MET A N 1
ATOM 535 C CA . MET A 1 73 ? 23.544 -2.703 -19.271 1.00 89.00 73 MET A CA 1
ATOM 536 C C . MET A 1 73 ? 22.645 -1.501 -18.963 1.00 89.00 73 MET A C 1
ATOM 538 O O . MET A 1 73 ? 22.019 -1.446 -17.908 1.00 89.00 73 MET A O 1
ATOM 542 N N . LEU A 1 74 ? 22.503 -0.555 -19.895 1.00 86.88 74 LEU A N 1
ATOM 543 C CA . LEU A 1 74 ? 21.599 0.581 -19.715 1.00 86.88 74 LEU A CA 1
ATOM 544 C C . LEU A 1 74 ? 20.146 0.117 -19.540 1.00 86.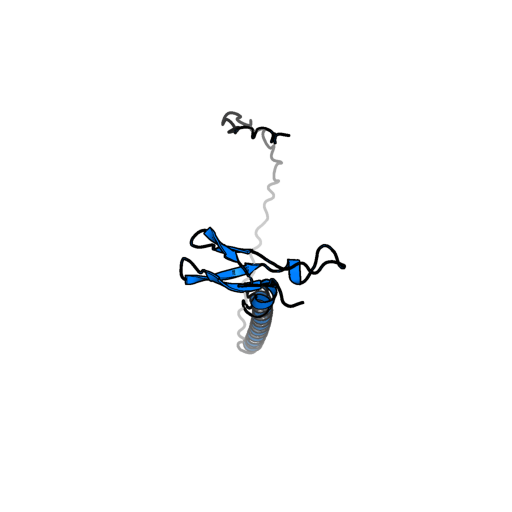88 74 LEU A C 1
ATOM 546 O O . LEU A 1 74 ? 19.439 0.622 -18.675 1.00 86.88 74 LEU A O 1
ATOM 550 N N . LYS A 1 75 ? 19.697 -0.870 -20.321 1.00 84.12 75 LYS A N 1
ATOM 551 C CA . LYS A 1 75 ? 18.341 -1.421 -20.238 1.00 84.12 75 LYS A CA 1
ATOM 552 C C . LYS A 1 75 ? 18.111 -2.168 -18.927 1.00 84.12 75 LYS A C 1
ATOM 554 O O . LYS A 1 75 ? 17.006 -2.068 -18.413 1.00 84.12 75 LYS A O 1
ATOM 559 N N . THR A 1 76 ? 19.102 -2.864 -18.366 1.00 78.38 76 THR A N 1
ATOM 560 C CA . THR A 1 76 ? 18.983 -3.469 -17.029 1.00 78.38 76 THR A CA 1
ATOM 561 C C . THR A 1 76 ? 18.910 -2.400 -15.946 1.00 78.38 76 THR A C 1
ATOM 563 O O . THR A 1 76 ? 18.028 -2.480 -15.100 1.00 78.38 76 THR A O 1
ATOM 566 N N . PHE A 1 77 ? 19.727 -1.344 -16.020 1.00 74.56 77 PHE A N 1
ATOM 567 C CA . PHE A 1 77 ? 19.654 -0.232 -15.062 1.00 74.56 77 PHE A CA 1
ATOM 568 C C . PHE A 1 77 ? 18.328 0.540 -15.155 1.00 74.56 77 PHE A C 1
ATOM 570 O O . PHE A 1 77 ? 17.748 0.905 -14.136 1.00 74.56 77 PHE A O 1
ATOM 577 N N . LEU A 1 78 ? 17.802 0.750 -16.365 1.00 74.19 78 LEU A N 1
ATOM 578 C CA . LEU A 1 78 ? 16.484 1.357 -16.563 1.00 74.19 78 LEU A CA 1
ATOM 579 C C . LEU A 1 78 ? 15.351 0.410 -16.138 1.00 74.19 78 LEU A C 1
ATOM 581 O O . LEU A 1 78 ? 14.373 0.859 -15.549 1.00 74.19 78 LEU A O 1
ATOM 585 N N . ALA A 1 79 ? 15.468 -0.896 -16.392 1.00 65.00 79 ALA A N 1
ATOM 586 C CA . ALA A 1 79 ? 14.473 -1.876 -15.966 1.00 65.00 79 ALA A CA 1
ATOM 587 C C . ALA A 1 79 ? 14.410 -1.996 -14.437 1.00 65.00 79 ALA A C 1
ATOM 589 O O . ALA A 1 79 ? 13.312 -2.076 -13.905 1.00 65.00 79 ALA A O 1
ATOM 590 N N . GLU A 1 80 ? 15.531 -1.926 -13.716 1.00 59.19 80 GLU A N 1
ATOM 591 C CA . GLU A 1 80 ? 15.527 -1.910 -12.244 1.00 59.19 80 GLU A CA 1
ATOM 592 C C . GLU A 1 80 ? 14.999 -0.591 -11.655 1.00 59.19 80 GLU A C 1
ATOM 594 O O . GLU A 1 80 ? 14.427 -0.591 -10.569 1.00 59.19 80 GLU A O 1
ATOM 599 N N . ALA A 1 81 ? 15.120 0.531 -12.372 1.00 61.72 81 ALA A N 1
ATOM 600 C CA . ALA A 1 81 ? 14.577 1.813 -11.918 1.00 61.72 81 ALA A CA 1
ATOM 601 C C . ALA A 1 81 ? 13.051 1.947 -12.122 1.00 61.72 81 ALA A C 1
ATOM 603 O O . ALA A 1 81 ? 12.412 2.732 -11.421 1.00 61.72 81 ALA A O 1
ATOM 604 N N . PHE A 1 82 ? 12.457 1.190 -13.056 1.00 54.12 82 PHE A N 1
ATOM 605 C CA . PHE A 1 82 ? 11.009 1.202 -13.334 1.00 54.12 82 PHE A CA 1
ATOM 606 C C . PHE A 1 82 ? 10.270 -0.066 -12.892 1.00 54.12 82 PHE A C 1
ATOM 608 O O . PHE A 1 82 ? 9.050 -0.041 -12.729 1.00 54.12 82 PHE A O 1
ATOM 615 N N . VAL A 1 83 ? 10.987 -1.158 -12.632 1.00 57.12 83 VAL A N 1
ATOM 616 C CA . VAL A 1 83 ? 10.490 -2.259 -11.813 1.00 57.12 83 VAL A CA 1
ATOM 617 C C . VAL A 1 83 ? 10.822 -1.898 -10.375 1.00 57.12 83 VAL A C 1
ATOM 619 O O . VAL A 1 83 ? 11.829 -2.327 -9.830 1.00 57.12 83 VAL A O 1
ATOM 622 N N . ILE A 1 84 ? 9.946 -1.128 -9.727 1.00 60.72 84 ILE A N 1
ATOM 623 C CA . ILE A 1 84 ? 9.814 -1.255 -8.274 1.00 60.72 84 ILE A CA 1
ATOM 624 C C . ILE A 1 84 ? 9.515 -2.747 -8.059 1.00 60.72 84 ILE A C 1
ATOM 626 O O . ILE A 1 84 ? 8.456 -3.186 -8.520 1.00 60.72 84 ILE A O 1
ATOM 630 N N . PRO A 1 85 ? 10.379 -3.568 -7.427 1.00 57.66 85 PRO A N 1
ATOM 631 C CA . PRO A 1 85 ? 9.951 -4.889 -7.008 1.00 57.66 85 PRO A CA 1
ATOM 632 C C . PRO A 1 85 ? 8.833 -4.647 -5.995 1.00 57.66 85 PRO A C 1
ATOM 634 O O . PRO A 1 85 ? 9.074 -4.282 -4.842 1.00 57.66 85 PRO A O 1
ATOM 637 N N . THR A 1 86 ? 7.587 -4.753 -6.447 1.00 65.62 86 THR A N 1
ATOM 638 C CA . THR A 1 86 ? 6.388 -4.634 -5.624 1.00 65.62 86 THR A CA 1
ATOM 639 C C . THR A 1 86 ? 6.396 -5.801 -4.649 1.00 65.62 86 THR A C 1
ATOM 641 O O . THR A 1 86 ? 5.796 -6.839 -4.913 1.00 65.62 86 THR A O 1
ATOM 644 N N . GLY A 1 87 ? 7.146 -5.710 -3.557 1.00 61.09 87 GLY A N 1
ATOM 645 C CA . GLY A 1 87 ? 7.206 -6.865 -2.672 1.00 61.09 87 GLY A CA 1
ATOM 646 C C . GLY A 1 87 ? 8.086 -6.803 -1.443 1.00 61.09 87 GLY A C 1
ATOM 647 O O . GLY A 1 87 ? 7.864 -7.621 -0.564 1.00 61.09 87 GLY A O 1
ATOM 648 N N . SER A 1 88 ? 9.036 -5.871 -1.323 1.00 58.62 88 SER A N 1
ATOM 649 C CA . SER A 1 88 ? 9.887 -5.817 -0.117 1.00 58.62 88 SER A CA 1
ATOM 650 C C . SER A 1 88 ? 9.411 -4.779 0.905 1.00 58.62 88 SER A C 1
ATOM 652 O O . SER A 1 88 ? 9.329 -5.058 2.095 1.00 58.62 88 SER A O 1
ATOM 654 N N . MET A 1 89 ? 8.992 -3.598 0.441 1.00 56.28 89 MET A N 1
ATOM 655 C CA . MET A 1 89 ? 8.554 -2.501 1.320 1.00 56.28 89 MET A CA 1
ATOM 656 C C . MET A 1 89 ? 7.041 -2.497 1.606 1.00 56.28 89 MET A C 1
ATOM 658 O O . MET A 1 89 ? 6.556 -1.665 2.370 1.00 56.28 89 MET A O 1
ATOM 662 N N . ALA A 1 90 ? 6.269 -3.411 1.005 1.00 57.72 90 ALA A N 1
ATOM 663 C CA . ALA A 1 90 ? 4.809 -3.437 1.144 1.00 57.72 90 ALA A CA 1
ATOM 664 C C . ALA A 1 90 ? 4.353 -3.772 2.576 1.00 57.72 90 ALA A C 1
ATOM 666 O O . ALA A 1 90 ? 3.352 -3.236 3.045 1.00 57.72 90 ALA A O 1
ATOM 667 N N . THR A 1 91 ? 5.098 -4.612 3.301 1.00 58.47 91 THR A N 1
ATOM 668 C CA . THR A 1 91 ? 4.826 -4.867 4.724 1.00 58.47 91 THR A CA 1
ATOM 669 C C . THR A 1 91 ? 5.171 -3.666 5.597 1.00 58.47 91 THR A C 1
ATOM 671 O O . THR A 1 91 ? 4.529 -3.460 6.621 1.00 58.47 91 THR A O 1
ATOM 674 N N . THR A 1 92 ? 6.144 -2.854 5.184 1.00 54.78 92 THR A N 1
ATOM 675 C CA . THR A 1 92 ? 6.584 -1.657 5.912 1.00 54.78 92 THR A CA 1
ATOM 676 C C . THR A 1 92 ? 5.591 -0.501 5.763 1.00 54.78 92 THR A C 1
ATOM 678 O O . THR A 1 92 ? 5.423 0.286 6.687 1.00 54.78 92 THR A O 1
ATOM 681 N N . LEU A 1 93 ? 4.869 -0.429 4.638 1.00 56.94 93 LEU A N 1
ATOM 682 C CA . LEU A 1 93 ? 3.797 0.551 4.412 1.00 56.94 93 LEU A CA 1
ATOM 683 C C . LEU A 1 93 ? 2.471 0.202 5.096 1.00 56.94 93 LEU A C 1
ATOM 685 O O . LEU A 1 93 ? 1.591 1.056 5.170 1.00 56.94 93 LEU A O 1
ATOM 689 N N . LEU A 1 94 ? 2.300 -1.025 5.598 1.00 65.12 94 LEU A N 1
ATOM 690 C CA . LEU A 1 94 ? 1.065 -1.404 6.288 1.00 65.12 94 LEU A CA 1
ATOM 691 C C . LEU A 1 94 ? 0.939 -0.714 7.662 1.00 65.12 94 LEU A C 1
ATOM 693 O O . LEU A 1 94 ? -0.143 -0.704 8.245 1.00 65.12 94 LEU A O 1
ATOM 697 N N . GLY A 1 95 ? 2.029 -0.120 8.166 1.00 77.94 95 GLY A N 1
ATOM 698 C CA . GLY A 1 95 ? 2.063 0.585 9.445 1.00 77.94 95 GLY A CA 1
ATOM 699 C C . GLY A 1 95 ? 1.687 -0.312 10.627 1.00 77.94 95 GLY A C 1
ATOM 700 O O . GLY A 1 95 ? 1.601 -1.539 10.510 1.00 77.94 95 GLY A O 1
ATOM 701 N N . TYR A 1 96 ? 1.442 0.301 11.782 1.00 84.81 96 TYR A N 1
ATOM 702 C CA . TYR A 1 96 ? 0.927 -0.415 12.944 1.00 84.81 96 TYR A CA 1
ATOM 703 C C . TYR A 1 96 ? -0.590 -0.571 12.806 1.00 84.81 96 TYR A C 1
ATOM 705 O O . TYR A 1 96 ? -1.315 0.421 12.735 1.00 84.81 96 TYR A O 1
ATOM 713 N N . HIS A 1 97 ? -1.074 -1.808 12.705 1.00 90.50 97 HIS A N 1
ATOM 714 C CA . HIS A 1 97 ? -2.488 -2.087 12.471 1.00 90.50 97 HIS A CA 1
ATOM 715 C C . HIS A 1 97 ? -2.938 -3.390 13.132 1.00 90.50 97 HIS A C 1
ATOM 717 O O . HIS A 1 97 ? -2.192 -4.366 13.222 1.00 90.50 97 HIS A O 1
ATOM 723 N N . HIS A 1 98 ? -4.212 -3.440 13.513 1.00 89.00 98 HIS A N 1
ATOM 724 C CA . HIS A 1 98 ? -4.853 -4.641 14.042 1.00 89.00 98 HIS A CA 1
ATOM 725 C C . HIS A 1 98 ? -5.772 -5.274 13.000 1.00 89.00 98 HIS A C 1
ATOM 727 O O . HIS A 1 98 ? -6.550 -4.593 12.335 1.00 89.00 98 HIS A O 1
ATOM 733 N N . LYS A 1 99 ? -5.733 -6.604 12.883 1.00 92.75 99 LYS A N 1
ATOM 734 C CA . LYS A 1 99 ? -6.685 -7.371 12.064 1.00 92.75 99 LYS A CA 1
ATOM 735 C C . LYS A 1 99 ? -7.828 -7.851 12.951 1.00 92.75 99 LYS A C 1
ATOM 737 O O . LYS A 1 99 ? -7.628 -8.728 13.790 1.00 92.75 99 LYS A O 1
ATOM 742 N N . LYS A 1 100 ? -9.029 -7.297 12.769 1.00 93.62 100 LYS A N 1
ATOM 743 C CA . LYS A 1 100 ? -10.233 -7.689 13.524 1.00 93.62 100 LYS A CA 1
ATOM 744 C C . LYS A 1 100 ? -11.386 -8.027 12.587 1.00 93.62 100 LYS A C 1
ATOM 746 O O . LYS A 1 100 ? -11.435 -7.595 11.435 1.00 93.62 100 LYS A O 1
ATOM 751 N N . VAL A 1 101 ? -12.314 -8.834 13.087 1.00 95.19 101 VAL A N 1
ATOM 752 C CA . VAL A 1 101 ? -13.550 -9.209 12.393 1.00 95.19 101 VAL A CA 1
ATOM 753 C C . VAL A 1 101 ? -14.683 -8.359 12.949 1.00 95.19 101 VAL A C 1
ATOM 755 O O . VAL A 1 101 ? -14.812 -8.240 14.165 1.00 95.19 101 VAL A O 1
ATOM 758 N N . CYS A 1 102 ? -15.491 -7.767 12.070 1.00 95.56 102 CYS A N 1
ATOM 759 C CA . CYS A 1 102 ? -16.662 -7.008 12.496 1.00 95.56 102 CYS A CA 1
ATOM 760 C C . CYS A 1 102 ? -17.727 -7.937 13.085 1.00 95.56 102 CYS A C 1
ATOM 762 O O . CYS A 1 102 ? -18.079 -8.944 12.474 1.00 95.56 102 CYS A O 1
ATOM 764 N N . GLU A 1 103 ? -18.289 -7.552 14.227 1.00 94.38 103 GLU A N 1
ATOM 765 C CA . GLU A 1 103 ? -19.301 -8.332 14.945 1.00 94.38 103 GLU A CA 1
ATOM 766 C C . GLU A 1 103 ? -20.668 -8.348 14.263 1.00 94.38 103 GLU A C 1
ATOM 768 O O . GLU A 1 103 ? -21.452 -9.259 14.498 1.00 94.38 103 GLU A O 1
ATOM 773 N N . GLN A 1 104 ? -20.950 -7.360 13.410 1.00 95.44 104 GLN A N 1
ATOM 774 C CA . GLN A 1 104 ? -22.224 -7.269 12.694 1.00 95.44 104 GLN A CA 1
ATOM 775 C C . GLN A 1 104 ? -22.191 -7.976 11.342 1.00 95.44 104 GLN A C 1
ATOM 777 O O . GLN A 1 104 ? -23.086 -8.750 11.027 1.00 95.44 104 GLN A O 1
ATOM 782 N N . CYS A 1 105 ? -21.174 -7.709 10.518 1.00 96.19 105 CYS A N 1
ATOM 783 C CA . CYS A 1 105 ? -21.144 -8.201 9.135 1.00 96.19 105 CYS A CA 1
ATOM 784 C C . CYS A 1 105 ? -20.113 -9.308 8.872 1.00 96.19 105 CYS A C 1
ATOM 786 O O . CYS A 1 105 ? -20.032 -9.805 7.752 1.00 96.19 105 CYS A O 1
ATOM 788 N N . GLY A 1 106 ? -19.272 -9.659 9.850 1.00 95.12 106 GLY A N 1
ATOM 789 C CA . GLY A 1 106 ? -18.270 -10.720 9.713 1.00 95.12 106 GLY A CA 1
ATOM 790 C C . GLY A 1 106 ? -17.086 -10.409 8.783 1.00 95.12 106 GLY A C 1
ATOM 791 O O . GLY A 1 106 ? -16.206 -11.254 8.616 1.00 95.12 106 GLY A O 1
ATOM 792 N N . ARG A 1 107 ? -17.001 -9.211 8.179 1.00 96.06 107 ARG A N 1
ATOM 793 C CA . ARG A 1 107 ? -15.850 -8.826 7.340 1.00 96.06 107 ARG A CA 1
ATOM 794 C C . ARG A 1 107 ? -14.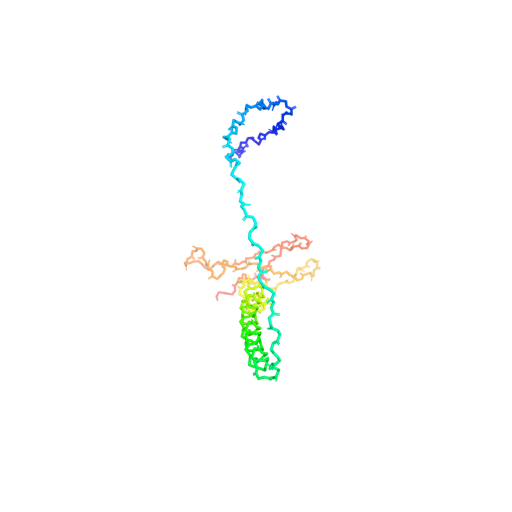610 -8.519 8.184 1.00 96.06 107 ARG A C 1
ATOM 796 O O . ARG A 1 107 ? -14.683 -7.824 9.201 1.00 96.06 107 ARG A O 1
ATOM 803 N N . ARG A 1 108 ? -13.452 -8.995 7.716 1.00 95.56 108 ARG A N 1
ATOM 804 C CA . ARG A 1 108 ? -12.133 -8.615 8.246 1.00 95.56 108 ARG A CA 1
ATOM 805 C C . ARG A 1 108 ? -11.814 -7.175 7.856 1.00 95.56 108 ARG A C 1
ATOM 807 O O . ARG A 1 108 ? -11.967 -6.825 6.691 1.00 95.56 108 ARG A O 1
ATOM 814 N N . ASN A 1 109 ? -11.370 -6.383 8.821 1.00 93.81 109 ASN A N 1
ATOM 815 C CA . ASN A 1 109 ? -10.913 -5.009 8.633 1.00 93.81 109 ASN A CA 1
ATOM 816 C C . ASN A 1 109 ? -9.481 -4.862 9.164 1.00 93.81 109 ASN A C 1
ATOM 818 O O . ASN A 1 109 ? -9.066 -5.594 10.071 1.00 93.81 109 ASN A O 1
ATOM 822 N N . LEU A 1 110 ? -8.748 -3.920 8.572 1.00 92.94 110 LEU A N 1
ATOM 823 C CA . LEU A 1 110 ? -7.434 -3.467 9.016 1.00 92.94 110 LEU A CA 1
ATOM 824 C C . LEU A 1 110 ? -7.638 -2.154 9.769 1.00 92.94 110 LEU A C 1
ATOM 826 O O . LEU A 1 110 ? -8.099 -1.176 9.197 1.00 92.94 110 LEU A O 1
ATOM 830 N N . ILE A 1 111 ? -7.339 -2.147 11.059 1.00 91.19 111 ILE A N 1
ATOM 831 C CA . ILE A 1 111 ? -7.559 -0.987 11.921 1.00 91.19 111 ILE A CA 1
ATOM 832 C C . ILE A 1 111 ? -6.223 -0.298 12.106 1.00 91.19 111 ILE A C 1
ATOM 834 O O . ILE A 1 111 ? -5.303 -0.926 12.624 1.00 91.19 111 ILE A O 1
ATOM 838 N N . ASN A 1 112 ? -6.123 0.968 11.707 1.00 88.81 112 ASN A N 1
ATOM 839 C CA . ASN A 1 112 ? -4.931 1.766 11.961 1.00 88.81 112 ASN A CA 1
ATOM 840 C C . ASN A 1 112 ? -4.732 1.939 13.476 1.00 88.81 112 ASN A C 1
ATOM 842 O O . ASN A 1 112 ? -5.651 2.349 14.181 1.00 88.81 112 ASN A O 1
ATOM 846 N N . ALA A 1 113 ? -3.539 1.608 13.956 1.00 88.56 113 ALA A N 1
ATOM 847 C CA . ALA A 1 113 ? -3.109 1.753 15.336 1.00 88.56 113 ALA A CA 1
ATOM 848 C C . ALA A 1 113 ? -1.751 2.475 15.429 1.00 88.56 113 ALA A C 1
ATOM 850 O O . ALA A 1 113 ? -0.997 2.273 16.371 1.00 88.56 113 ALA A O 1
ATOM 851 N N . SER A 1 114 ? -1.422 3.348 14.471 1.00 85.56 114 SER A N 1
ATOM 852 C CA . SER A 1 114 ? -0.186 4.146 14.490 1.00 85.56 114 SER A CA 1
ATOM 853 C C . SER A 1 114 ? -0.010 4.953 15.780 1.00 85.56 114 SER A C 1
ATOM 855 O O . SER A 1 114 ? 1.110 5.106 16.253 1.00 85.56 114 SER A O 1
ATOM 857 N N . GLU A 1 115 ? -1.112 5.399 16.393 1.00 84.25 115 GLU A N 1
ATOM 858 C CA . GLU A 1 115 ? -1.102 6.101 17.684 1.00 84.25 115 GLU A CA 1
ATOM 859 C C . GLU A 1 115 ? -0.587 5.238 18.856 1.00 84.25 115 GLU A C 1
ATOM 861 O O . GLU A 1 115 ? -0.140 5.792 19.856 1.00 84.25 115 GLU A O 1
ATOM 866 N N . GLU A 1 116 ? -0.622 3.903 18.743 1.00 85.44 116 GLU A N 1
ATOM 867 C CA . GLU A 1 116 ? -0.032 2.977 19.727 1.00 85.44 116 GLU A CA 1
ATOM 868 C C . GLU A 1 116 ? 1.4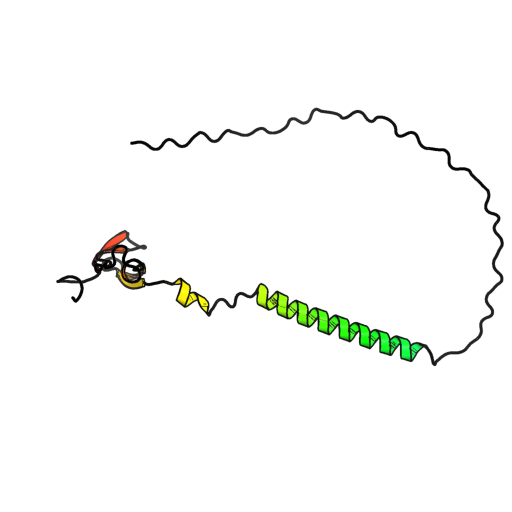94 2.886 19.588 1.00 85.44 116 GLU A C 1
ATOM 870 O O . GLU A 1 116 ? 2.195 2.696 20.581 1.00 85.44 116 GLU A O 1
ATOM 875 N N . ALA A 1 117 ? 2.016 3.014 18.363 1.00 82.75 117 ALA A N 1
ATOM 876 C CA . ALA A 1 117 ? 3.450 2.946 18.080 1.00 82.75 117 ALA A CA 1
ATOM 877 C C . ALA A 1 117 ? 4.159 4.285 18.342 1.00 82.75 117 ALA A C 1
ATOM 879 O O . ALA A 1 117 ? 5.284 4.306 18.839 1.00 82.75 117 ALA A O 1
ATOM 880 N N . GLU A 1 118 ? 3.489 5.395 18.031 1.00 82.31 118 GLU A N 1
ATOM 881 C CA . GLU A 1 118 ? 3.988 6.759 18.205 1.00 82.31 118 GLU A CA 1
ATOM 882 C C . GLU A 1 118 ? 2.983 7.561 19.045 1.00 82.31 118 GLU A C 1
ATOM 884 O O . GLU A 1 118 ? 2.184 8.338 18.509 1.00 82.31 118 GLU A O 1
ATOM 889 N N . PRO A 1 119 ? 2.973 7.366 20.377 1.00 78.56 119 PRO A N 1
ATOM 890 C CA . PRO A 1 119 ? 2.013 8.036 21.234 1.00 78.56 119 PRO A CA 1
ATOM 891 C C . PRO A 1 119 ? 2.255 9.544 21.198 1.00 78.56 119 PRO A C 1
ATOM 893 O O . PRO A 1 119 ? 3.362 10.031 21.435 1.00 78.56 119 PRO A O 1
ATOM 896 N N . ARG A 1 120 ? 1.185 10.312 20.970 1.00 80.19 120 ARG A N 1
ATOM 897 C CA . ARG A 1 120 ? 1.246 11.783 20.944 1.00 80.19 120 ARG A CA 1
ATOM 898 C C . ARG A 1 120 ? 1.773 12.373 22.254 1.00 80.19 120 ARG A C 1
ATOM 900 O O . ARG A 1 120 ? 2.348 13.460 22.264 1.00 80.19 120 ARG A O 1
ATOM 907 N N . ASN A 1 121 ? 1.542 11.678 23.364 1.00 82.75 121 ASN A N 1
ATOM 908 C CA . ASN A 1 121 ? 2.077 12.018 24.671 1.00 82.75 121 ASN A CA 1
ATOM 909 C C . ASN A 1 121 ? 2.924 10.842 25.183 1.00 82.75 121 ASN A C 1
ATOM 911 O O . ASN A 1 121 ? 2.353 9.793 25.473 1.00 82.75 121 ASN A O 1
ATOM 915 N N . PRO A 1 122 ? 4.241 11.010 25.380 1.00 79.06 122 PRO A N 1
ATOM 916 C CA . PRO A 1 122 ? 5.121 9.924 25.816 1.00 79.06 122 PRO A CA 1
ATOM 917 C C . PRO A 1 122 ? 4.796 9.388 27.220 1.00 79.06 122 PRO A C 1
ATOM 919 O O . PRO A 1 122 ? 5.203 8.284 27.563 1.00 79.06 122 PRO A O 1
ATOM 922 N N . ASN A 1 123 ? 4.044 10.141 28.030 1.00 81.69 123 ASN A N 1
ATOM 923 C CA . ASN A 1 123 ? 3.632 9.728 29.373 1.00 81.69 123 ASN A CA 1
ATOM 924 C C . ASN A 1 123 ? 2.256 9.042 29.408 1.00 81.69 123 ASN A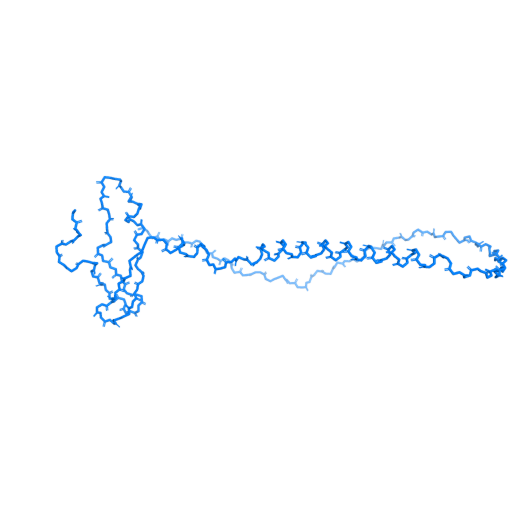 C 1
ATOM 926 O O . ASN A 1 123 ? 1.799 8.651 30.482 1.00 81.69 123 ASN A O 1
ATOM 930 N N . ALA A 1 124 ? 1.567 8.923 28.269 1.00 76.88 124 ALA A N 1
ATOM 931 C CA . ALA A 1 124 ? 0.261 8.286 28.181 1.00 76.88 124 ALA A CA 1
ATOM 932 C C . ALA A 1 124 ? 0.305 7.119 27.190 1.00 76.88 124 ALA A C 1
ATOM 934 O O . ALA A 1 124 ? 0.669 7.284 26.029 1.00 76.88 124 ALA A O 1
ATOM 935 N N . ARG A 1 125 ? -0.120 5.935 27.640 1.00 74.38 125 ARG A N 1
ATOM 936 C CA . ARG A 1 125 ? -0.345 4.785 26.760 1.00 74.38 125 ARG A CA 1
ATOM 937 C C . ARG A 1 125 ? -1.637 5.026 25.978 1.00 74.38 125 ARG A C 1
ATOM 939 O O . ARG A 1 125 ? -2.722 4.970 26.555 1.00 74.38 125 ARG A O 1
ATOM 946 N N . GLN A 1 126 ? -1.512 5.373 24.699 1.00 83.19 126 GLN A N 1
ATOM 947 C CA . GLN A 1 126 ? -2.640 5.600 23.799 1.00 83.19 126 GLN A CA 1
ATOM 948 C C . GLN A 1 126 ? -2.944 4.299 23.064 1.00 83.19 126 GLN A C 1
ATOM 950 O O . GLN A 1 126 ? -2.083 3.772 22.373 1.00 83.19 126 GLN A O 1
ATOM 955 N N . GLU A 1 127 ? -4.153 3.774 23.246 1.00 84.25 127 GLU A N 1
ATOM 956 C CA . GLU A 1 127 ? -4.608 2.560 22.572 1.00 84.25 127 GLU A CA 1
ATOM 957 C C . GLU A 1 127 ? -5.911 2.802 21.838 1.00 84.25 127 GLU A C 1
ATOM 959 O O . GLU A 1 127 ? -6.784 3.542 22.309 1.00 84.25 127 GLU A O 1
ATOM 964 N N . VAL A 1 128 ? -6.067 2.141 20.694 1.00 87.12 128 VAL A N 1
ATOM 965 C CA . VAL A 1 128 ? -7.304 2.215 19.931 1.00 87.12 128 VAL A CA 1
ATOM 966 C C . VAL A 1 128 ? -8.387 1.485 20.725 1.00 87.12 128 VAL A C 1
ATOM 968 O O . VAL A 1 128 ? -8.358 0.270 20.884 1.00 87.12 128 VAL A O 1
ATOM 971 N N . GLY A 1 129 ? -9.358 2.223 21.266 1.00 88.19 129 GLY A N 1
ATOM 972 C CA . GLY A 1 129 ? -10.448 1.634 22.057 1.00 88.19 129 GLY A CA 1
ATOM 973 C C . GLY A 1 129 ? -11.625 1.139 21.212 1.00 88.19 129 GLY A C 1
ATOM 974 O O . GLY A 1 129 ? -12.276 0.149 21.549 1.00 88.19 129 GLY A O 1
ATOM 975 N N . ARG A 1 130 ? -11.908 1.822 20.099 1.00 91.56 130 ARG A N 1
ATOM 976 C CA . ARG A 1 130 ? -13.032 1.541 19.196 1.00 91.56 130 ARG A CA 1
ATOM 977 C C . ARG A 1 130 ? -12.602 1.711 17.749 1.00 91.56 130 ARG A C 1
ATOM 979 O O . ARG A 1 130 ? -11.716 2.508 17.462 1.00 91.56 130 ARG A O 1
ATOM 986 N N . TRP A 1 131 ? -13.255 0.994 16.846 1.00 93.06 131 TRP A N 1
ATOM 987 C CA . TRP A 1 131 ? -12.985 1.063 15.414 1.00 93.06 131 TRP A CA 1
ATOM 988 C C . TRP A 1 131 ? -14.274 0.951 14.607 1.00 93.06 131 TRP A C 1
ATOM 990 O O . TRP A 1 131 ? -15.240 0.315 15.033 1.00 93.06 131 TRP A O 1
ATOM 1000 N N . GLN A 1 132 ? -14.295 1.571 13.431 1.00 95.25 132 GLN A N 1
ATOM 1001 C CA . GLN A 1 132 ? -15.454 1.558 12.548 1.00 95.25 132 GLN A CA 1
ATOM 1002 C C . GLN A 1 132 ? -15.229 0.586 11.391 1.00 95.25 132 GLN A C 1
ATOM 1004 O O . GLN A 1 132 ? -14.166 0.572 10.779 1.00 95.25 132 GLN A O 1
ATOM 1009 N N . CYS A 1 133 ? -16.225 -0.248 11.098 1.00 95.19 133 CYS A N 1
ATOM 1010 C CA . CYS A 1 133 ? -16.142 -1.181 9.981 1.00 95.19 133 CYS A CA 1
ATOM 1011 C C . CYS A 1 133 ? -16.310 -0.465 8.634 1.00 95.19 133 CYS A C 1
ATOM 1013 O O . CYS A 1 133 ? -17.323 0.190 8.411 1.00 95.19 133 CYS A O 1
ATOM 1015 N N . GLU A 1 134 ? -15.397 -0.686 7.690 1.00 94.81 134 GLU A N 1
ATOM 1016 C CA . GLU A 1 134 ? -15.453 -0.106 6.337 1.00 94.81 134 GLU A CA 1
ATOM 1017 C C . GLU A 1 134 ? -16.594 -0.681 5.482 1.00 94.81 134 GLU A C 1
ATOM 1019 O O . GLU A 1 134 ? -16.966 -0.112 4.461 1.00 94.81 134 GLU A O 1
ATOM 1024 N N . ASN A 1 135 ? -17.160 -1.824 5.883 1.00 95.88 135 ASN A N 1
ATOM 1025 C CA . ASN A 1 135 ? -18.255 -2.470 5.161 1.00 95.88 135 ASN A CA 1
ATOM 1026 C C . ASN A 1 135 ? -19.642 -2.008 5.624 1.00 95.88 135 ASN A C 1
ATOM 1028 O O . ASN A 1 135 ? -20.493 -1.717 4.795 1.00 95.88 135 ASN A O 1
ATOM 1032 N N . CYS A 1 136 ? -19.897 -2.013 6.935 1.00 96.31 136 CYS A N 1
ATOM 1033 C CA . CYS A 1 136 ? -21.232 -1.754 7.492 1.00 96.31 136 CYS A CA 1
ATOM 1034 C C . CYS A 1 136 ? -21.284 -0.571 8.466 1.00 96.31 136 CYS A C 1
ATOM 1036 O O . CYS A 1 136 ? -22.316 -0.349 9.088 1.00 96.31 136 CYS A O 1
ATOM 1038 N N . GLN A 1 137 ? -20.170 0.144 8.652 1.00 95.38 137 GLN A N 1
ATOM 1039 C CA . GLN A 1 137 ? -20.031 1.312 9.531 1.00 95.38 137 GLN A CA 1
ATOM 1040 C C . GLN A 1 137 ? -20.348 1.090 11.016 1.00 95.38 137 GLN A C 1
ATOM 1042 O O . GLN A 1 137 ? -20.315 2.040 11.799 1.00 95.38 137 GLN A O 1
ATOM 1047 N N . TYR A 1 138 ? -20.582 -0.156 11.435 1.00 96.00 138 TYR A N 1
ATOM 1048 C CA . TYR A 1 138 ? -20.750 -0.492 12.841 1.00 96.00 138 TYR A CA 1
ATOM 1049 C C . TYR A 1 138 ? -19.479 -0.167 13.631 1.00 96.00 138 TYR A C 1
ATOM 1051 O O . TYR A 1 138 ? -18.366 -0.490 13.196 1.00 96.00 138 TYR A O 1
ATOM 1059 N N . VAL A 1 139 ? -19.659 0.461 14.793 1.00 95.12 139 VAL A N 1
ATOM 1060 C CA . VAL A 1 139 ? -18.578 0.794 15.722 1.00 95.12 139 VAL A CA 1
ATOM 1061 C C . VAL A 1 139 ? -18.364 -0.400 16.641 1.00 95.12 139 VAL A C 1
ATOM 1063 O O . VAL A 1 139 ? -19.202 -0.719 17.477 1.00 95.12 139 VAL A O 1
ATOM 1066 N N . ASN A 1 140 ? -17.238 -1.073 16.458 1.00 94.12 140 ASN A N 1
ATOM 1067 C CA . ASN A 1 140 ? -16.837 -2.227 17.245 1.00 94.12 140 ASN A CA 1
ATOM 1068 C C . ASN A 1 140 ? -15.880 -1.764 18.352 1.00 94.12 140 ASN A C 1
ATOM 1070 O O . ASN A 1 140 ? -15.123 -0.804 18.179 1.00 94.12 140 ASN A O 1
ATOM 1074 N N . GLU A 1 141 ? -15.868 -2.476 19.474 1.00 92.50 141 GLU A N 1
ATOM 1075 C CA . GLU A 1 141 ? -14.850 -2.289 20.508 1.00 92.50 141 GLU A CA 1
ATOM 1076 C C . GLU A 1 141 ? -13.593 -3.105 20.186 1.00 92.50 141 GLU A C 1
ATOM 1078 O O . GLU A 1 141 ? -13.659 -4.175 19.573 1.00 92.50 141 GLU A O 1
ATOM 1083 N N . MET A 1 142 ? -12.425 -2.603 20.588 1.00 88.44 142 MET A N 1
ATOM 1084 C CA . MET A 1 142 ? -11.163 -3.328 20.403 1.00 88.44 142 MET A CA 1
ATOM 1085 C C . MET A 1 142 ? -10.965 -4.453 21.420 1.00 88.44 142 MET A C 1
ATOM 1087 O O . MET A 1 142 ? -10.411 -5.507 21.073 1.00 88.44 142 MET A O 1
ATOM 1091 N N . PHE A 1 143 ? -11.461 -4.256 22.646 1.00 82.88 143 PHE A N 1
ATOM 1092 C CA . PHE A 1 143 ? -11.321 -5.173 23.775 1.00 82.88 143 PHE A CA 1
ATOM 1093 C C . PHE A 1 143 ? -12.700 -5.526 24.333 1.00 82.88 143 PHE A C 1
ATOM 1095 O O . PHE A 1 143 ? -13.406 -4.665 24.843 1.00 82.88 143 PHE A O 1
ATOM 1102 N N . LYS A 1 144 ? -13.077 -6.807 24.279 1.00 73.25 144 LYS A N 1
ATOM 1103 C CA . LYS A 1 144 ? -14.288 -7.298 24.949 1.00 73.25 144 LYS A CA 1
ATOM 1104 C C . LYS A 1 144 ? -14.020 -7.402 26.453 1.00 73.25 144 LYS A C 1
ATOM 1106 O O . LYS A 1 144 ? -13.435 -8.390 26.888 1.00 73.25 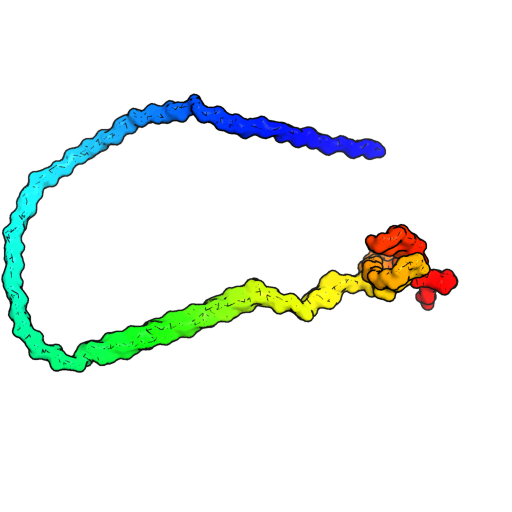144 LYS A O 1
ATOM 1111 N N . GLY A 1 145 ? -14.418 -6.405 27.247 1.00 72.00 145 GLY A N 1
ATOM 1112 C CA . GLY A 1 145 ? -14.324 -6.449 28.715 1.00 72.00 145 GLY A CA 1
ATOM 1113 C C . GLY A 1 145 ? -13.510 -5.312 29.341 1.00 72.00 145 GLY A C 1
ATOM 1114 O O . GLY A 1 145 ? -13.637 -4.159 28.944 1.00 72.00 145 GLY A O 1
ATOM 1115 N N . LYS A 1 146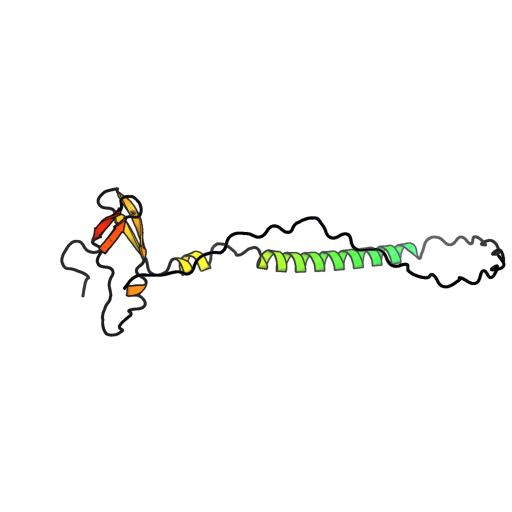 ? -12.713 -5.613 30.381 1.00 60.44 146 LYS A N 1
ATOM 1116 C CA . LYS A 1 146 ? -11.946 -4.613 31.153 1.00 60.44 146 LYS A CA 1
ATOM 1117 C C . LYS A 1 146 ? -10.753 -4.062 30.361 1.00 60.44 146 LYS A C 1
ATOM 1119 O O . LYS A 1 146 ? -9.625 -4.395 30.692 1.00 60.44 146 LYS A O 1
ATOM 1124 N N . GLY A 1 147 ? -11.017 -3.189 29.389 1.00 63.53 147 GLY A N 1
ATOM 1125 C CA . GLY A 1 147 ? -10.017 -2.354 28.719 1.00 63.53 147 GLY A CA 1
ATOM 1126 C C . GLY A 1 147 ? -8.777 -3.107 28.211 1.00 63.53 147 GLY A C 1
ATOM 1127 O O . GLY A 1 147 ? -8.779 -4.334 28.103 1.00 63.53 147 GLY A O 1
ATOM 1128 N N . PRO A 1 148 ? -7.711 -2.382 27.865 1.00 65.00 148 PRO A N 1
ATOM 1129 C CA . PRO A 1 148 ? -6.471 -3.015 27.452 1.00 65.00 148 PRO A CA 1
ATOM 1130 C C . PRO A 1 148 ? -5.699 -3.638 28.629 1.00 65.00 148 PRO A C 1
ATOM 1132 O O . PRO A 1 148 ? -5.796 -3.138 29.757 1.00 65.00 148 PRO A O 1
ATOM 1135 N N . PRO A 1 149 ? -4.922 -4.719 28.406 1.00 64.56 149 PRO A N 1
ATOM 1136 C CA . PRO A 1 149 ? -4.077 -5.305 29.444 1.00 64.56 149 PRO A CA 1
ATOM 1137 C C . PRO A 1 149 ? -3.017 -4.283 29.888 1.00 64.56 149 PRO A C 1
ATOM 1139 O O . PRO A 1 149 ? -2.238 -3.800 29.063 1.00 64.56 149 PRO A O 1
ATOM 1142 N N . ARG A 1 150 ? -3.029 -3.933 31.182 1.00 59.94 150 ARG A N 1
ATOM 1143 C CA . ARG A 1 150 ? -2.076 -2.992 31.794 1.00 59.94 150 ARG A CA 1
ATOM 1144 C C . ARG A 1 150 ? -0.651 -3.514 31.728 1.00 59.94 150 ARG A C 1
ATOM 1146 O O . ARG A 1 150 ? -0.459 -4.702 32.055 1.00 59.94 150 ARG A O 1
#